Protein AF-A0A7X3BYS9-F1 (afdb_monomer_lite)

pLDDT: mean 80.58, std 22.33, range [37.75, 98.62]

Secondary structure (DSSP, 8-state):
---GGG-SS-SS----TTSPPTT--------------------EEEEETTEEEEE-TTSPBP-SEEETTEEE-TTSPBP-SEEEEETTTTEEEEE-TTSBBP-SEEETTEEE-TTSPBP-SSEEEETTTTEEEE-

Radius of gyration: 28.22 Å; chains: 1; bounding box: 66×32×75 Å

InterPro domains:
  IPR008613 Excalibur calcium-binding domain [PF05901] (1-16)
  IPR018337 Cell wall/choline-binding repeat [PF01473] (44-60)
  IPR018337 Cell wall/choline-binding repeat [PF19085] (61-100)
  IPR018337 Cell wall/choline-binding repeat [PF19085] (101-130)
  IPR018337 Cell wall/choline-binding repeat [PS51170] (42-61)

Sequence (135 aa):
GYSAKLDRDHDGVACELKNAPKGAFKAKQSTAIQINTSSATTSGWVKQDGAWYYFDGNGNLVKNAWQGSYYLKADGKMAQSEWIYDSSYQAWYYLKSDGSYAKNAWQGAYYLKSNGKMAQGEWVYDSSYQAWYYL

Structure (mmCIF, N/CA/C/O backbone):
data_AF-A0A7X3BYS9-F1
#
_entry.id   AF-A0A7X3BYS9-F1
#
loop_
_atom_site.group_PDB
_atom_site.id
_atom_site.type_symbol
_atom_site.label_atom_id
_atom_site.label_alt_id
_atom_site.label_comp_id
_atom_site.label_asym_id
_atom_site.label_entity_id
_atom_site.label_seq_id
_atom_site.pdbx_PDB_ins_code
_atom_site.Cartn_x
_atom_site.Cartn_y
_atom_site.Cartn_z
_atom_site.occupancy
_atom_site.B_iso_or_equiv
_atom_site.auth_seq_id
_atom_site.auth_comp_id
_atom_site.auth_asym_id
_atom_site.auth_atom_id
_atom_site.pdbx_PDB_model_num
ATOM 1 N N . GLY A 1 1 ? -29.862 -15.279 55.840 1.00 45.97 1 GLY A N 1
ATOM 2 C CA . GLY A 1 1 ? -29.142 -16.264 55.015 1.00 45.97 1 GLY A CA 1
ATOM 3 C C . GLY A 1 1 ? -29.879 -16.412 53.706 1.00 45.97 1 GLY A C 1
ATOM 4 O O . GLY A 1 1 ? -31.102 -16.435 53.734 1.00 45.97 1 GLY A O 1
ATOM 5 N N . TYR A 1 2 ? -29.160 -16.422 52.588 1.00 42.28 2 TYR A N 1
ATOM 6 C CA . TYR A 1 2 ? -29.724 -16.621 51.250 1.00 42.28 2 TYR A CA 1
ATOM 7 C C . TYR A 1 2 ? -30.172 -18.087 51.081 1.00 42.28 2 TYR A C 1
ATOM 9 O O . TYR A 1 2 ? -29.488 -18.991 51.559 1.00 42.28 2 TYR A O 1
ATOM 17 N N . SER A 1 3 ? -31.328 -18.316 50.450 1.00 47.03 3 SER A N 1
ATOM 18 C CA . SER A 1 3 ? -31.863 -19.652 50.148 1.00 47.03 3 SER A CA 1
ATOM 19 C C . SER A 1 3 ? -32.015 -19.798 48.638 1.00 47.03 3 SER A C 1
ATOM 21 O O . SER A 1 3 ? -32.891 -19.172 48.044 1.00 47.03 3 SER A O 1
ATOM 23 N N . ALA A 1 4 ? -31.197 -20.661 48.034 1.00 53.38 4 ALA A N 1
ATOM 24 C CA . ALA A 1 4 ? -31.169 -20.908 46.588 1.00 53.38 4 ALA A CA 1
ATOM 25 C C . ALA A 1 4 ? -32.477 -21.502 46.024 1.00 53.38 4 ALA A C 1
ATOM 27 O O . ALA A 1 4 ? -32.653 -21.579 44.818 1.00 53.38 4 ALA A O 1
ATOM 28 N N . LYS A 1 5 ? -33.422 -21.919 46.878 1.00 55.44 5 LYS A N 1
ATOM 29 C CA . LYS A 1 5 ? -34.723 -22.457 46.440 1.00 55.44 5 LYS A CA 1
ATOM 30 C C . LYS A 1 5 ? -35.717 -21.379 45.978 1.00 55.44 5 LYS A C 1
ATOM 32 O O . LYS A 1 5 ? -36.774 -21.732 45.469 1.00 55.44 5 LYS A O 1
ATOM 37 N N . LEU A 1 6 ? -35.416 -20.097 46.207 1.00 54.66 6 LEU A N 1
ATOM 38 C CA . LEU A 1 6 ? -36.293 -18.953 45.899 1.00 54.66 6 LEU A CA 1
ATOM 39 C C . LEU A 1 6 ? -35.798 -18.107 44.712 1.00 54.66 6 LEU A C 1
ATOM 41 O O . LEU A 1 6 ? -36.401 -17.088 44.383 1.00 54.66 6 LEU A O 1
ATOM 45 N N . ASP A 1 7 ? -34.704 -18.527 44.086 1.00 58.44 7 ASP A N 1
ATOM 46 C CA . ASP A 1 7 ? -34.066 -17.864 42.955 1.00 58.44 7 ASP A CA 1
ATOM 47 C C . ASP A 1 7 ? -34.261 -18.747 41.715 1.00 58.44 7 ASP A C 1
ATOM 49 O O . ASP A 1 7 ? -33.579 -19.755 41.529 1.00 58.44 7 ASP A O 1
ATOM 53 N N . ARG A 1 8 ? -35.311 -18.445 40.941 1.00 52.03 8 ARG A N 1
ATOM 54 C CA . ARG A 1 8 ? -35.780 -19.300 39.836 1.00 52.03 8 ARG A CA 1
ATOM 55 C C . ARG A 1 8 ? -34.932 -19.119 38.574 1.00 52.03 8 ARG A C 1
ATOM 57 O O . ARG A 1 8 ? -34.849 -20.037 37.761 1.00 52.03 8 ARG A O 1
ATOM 64 N N . ASP A 1 9 ? -34.338 -17.947 38.405 1.00 66.75 9 ASP A N 1
ATOM 65 C CA . ASP A 1 9 ? -33.473 -17.555 37.292 1.00 66.75 9 ASP A CA 1
ATOM 66 C C . ASP A 1 9 ? -31.974 -17.617 37.627 1.00 66.75 9 ASP A C 1
ATOM 68 O O . ASP A 1 9 ? -31.153 -17.475 36.725 1.00 66.75 9 ASP A O 1
ATOM 72 N N . HIS A 1 10 ? -31.626 -17.974 38.866 1.00 57.12 10 HIS A N 1
ATOM 73 C CA . HIS A 1 10 ? -30.261 -18.181 39.360 1.00 57.12 10 HIS A CA 1
ATOM 74 C C . HIS A 1 10 ? -29.375 -16.925 39.245 1.00 57.12 10 HIS A C 1
ATOM 76 O O . HIS A 1 10 ? -28.177 -17.034 38.974 1.00 57.12 10 HIS A O 1
ATOM 82 N N . ASP A 1 11 ? -29.944 -15.732 39.448 1.00 65.19 11 ASP A N 1
ATOM 83 C CA . ASP A 1 11 ? -29.240 -14.445 39.319 1.00 65.19 11 ASP A CA 1
ATOM 84 C C . ASP A 1 11 ? -28.659 -13.915 40.650 1.00 65.19 11 ASP A C 1
ATOM 86 O O . ASP A 1 11 ? -28.011 -12.864 40.695 1.00 65.19 11 ASP A O 1
ATOM 90 N N . GLY A 1 12 ? -28.855 -14.654 41.744 1.00 59.66 12 GLY A N 1
ATOM 91 C CA . GLY A 1 12 ? -28.450 -14.275 43.094 1.00 59.66 12 GLY A CA 1
ATOM 92 C C . GLY A 1 12 ? -29.479 -13.414 43.834 1.00 59.66 12 GLY A C 1
ATOM 93 O O . GLY A 1 12 ? -29.186 -12.947 44.941 1.00 59.66 12 GLY A O 1
ATOM 94 N N . VAL A 1 13 ? -30.678 -13.202 43.279 1.00 55.12 13 VAL A N 1
ATOM 95 C CA . VAL A 1 13 ? -31.742 -12.358 43.837 1.00 55.12 13 VAL A CA 1
ATOM 96 C C . VAL A 1 13 ? -33.033 -13.168 44.002 1.00 55.12 13 VAL A C 1
ATOM 98 O O . VAL A 1 13 ? -33.737 -13.498 43.057 1.00 55.12 13 VAL A O 1
ATOM 101 N N . ALA A 1 14 ? -33.415 -13.452 45.250 1.00 53.59 14 ALA A N 1
ATOM 102 C CA . ALA A 1 14 ? -34.669 -14.156 45.523 1.00 53.59 14 ALA A CA 1
ATOM 103 C C . ALA A 1 14 ? -35.888 -13.290 45.141 1.00 53.59 14 ALA A C 1
ATOM 105 O O . ALA A 1 14 ? -36.100 -12.208 45.701 1.00 53.59 14 ALA A O 1
ATOM 106 N N . CYS A 1 15 ? -36.715 -13.775 44.214 1.00 50.72 15 CYS A N 1
ATOM 107 C CA . CYS A 1 15 ? -37.951 -13.109 43.817 1.00 50.72 15 CYS A CA 1
ATOM 108 C C . CYS A 1 15 ? -39.043 -13.292 44.888 1.00 50.72 15 CYS A C 1
ATOM 110 O O . CYS A 1 15 ? -39.491 -14.406 45.125 1.00 50.72 15 CYS A O 1
ATOM 112 N N . GLU A 1 16 ? -39.488 -12.201 45.524 1.00 47.56 16 GLU A N 1
ATOM 113 C CA . GLU A 1 16 ? -40.894 -11.739 45.558 1.00 47.56 16 GLU A CA 1
ATOM 114 C C . GLU A 1 16 ? -41.137 -10.682 46.659 1.00 47.56 16 GLU A C 1
ATOM 116 O O . GLU A 1 16 ? -40.918 -10.879 47.853 1.00 47.56 16 GLU A O 1
ATOM 121 N N . LEU A 1 17 ? -41.664 -9.538 46.219 1.00 46.62 17 LEU A N 1
ATOM 122 C CA . LEU A 1 17 ? -41.771 -8.260 46.931 1.00 46.62 17 LEU A CA 1
ATOM 123 C C . LEU A 1 17 ? -42.891 -8.176 47.993 1.00 46.62 17 LEU A C 1
ATOM 125 O O . LEU A 1 17 ? -43.137 -7.097 48.524 1.00 46.62 17 LEU A O 1
ATOM 129 N N . LYS A 1 18 ? -43.619 -9.262 48.283 1.00 47.91 18 LYS A N 1
ATOM 130 C CA . LYS A 1 18 ? -44.935 -9.164 48.950 1.00 47.91 18 LYS A CA 1
ATOM 131 C C . LYS A 1 18 ? -44.985 -9.500 50.445 1.00 47.91 18 LYS A C 1
ATOM 133 O O . LYS A 1 18 ? -46.028 -9.275 51.036 1.00 47.91 18 LYS A O 1
ATOM 138 N N . ASN A 1 19 ? -43.889 -9.947 51.075 1.00 42.34 19 ASN A N 1
ATOM 139 C CA . ASN A 1 19 ? -43.855 -10.244 52.525 1.00 42.34 19 ASN A CA 1
ATOM 140 C C . ASN A 1 19 ? -42.526 -9.897 53.242 1.00 42.34 19 ASN A C 1
ATOM 142 O O . ASN A 1 19 ? -42.223 -10.451 54.298 1.00 42.34 19 ASN A O 1
ATOM 146 N N . ALA A 1 20 ? -41.705 -8.989 52.705 1.00 43.50 20 ALA A N 1
ATOM 147 C CA . ALA A 1 20 ? -40.440 -8.619 53.348 1.00 43.50 20 ALA A CA 1
ATOM 148 C C . ALA A 1 20 ? -40.646 -7.582 54.484 1.00 43.50 20 ALA A C 1
ATOM 150 O O . ALA A 1 20 ? -41.317 -6.569 54.263 1.00 43.50 20 ALA A O 1
ATOM 151 N N . PRO A 1 21 ? -40.068 -7.778 55.689 1.00 39.81 21 PRO A N 1
ATOM 152 C CA . PRO A 1 21 ? -40.181 -6.823 56.791 1.00 39.81 21 PRO A CA 1
ATOM 153 C C . PRO A 1 21 ? -39.533 -5.472 56.442 1.00 39.81 21 PRO A C 1
ATOM 155 O O . PRO A 1 21 ? -38.435 -5.405 55.881 1.00 39.81 21 PRO A O 1
ATOM 158 N N . LYS A 1 22 ? -40.224 -4.375 56.788 1.00 43.28 22 LYS A N 1
ATOM 159 C CA . LYS A 1 22 ? -39.749 -3.000 56.567 1.00 43.28 22 LYS A CA 1
ATOM 160 C C . LYS A 1 22 ? -38.420 -2.789 57.305 1.00 43.28 22 LYS A C 1
ATOM 162 O O . LYS A 1 22 ? -38.375 -2.884 58.525 1.00 43.28 22 LYS A O 1
ATOM 167 N N . GLY A 1 23 ? -37.356 -2.505 56.550 1.00 45.62 23 GLY A N 1
ATOM 168 C CA . GLY A 1 23 ? -36.000 -2.259 57.067 1.00 45.62 23 GLY A CA 1
ATOM 169 C C . GLY A 1 23 ? -34.927 -3.261 56.618 1.00 45.62 23 GLY A C 1
ATOM 170 O O . GLY A 1 23 ? -33.754 -3.033 56.887 1.00 45.62 23 GLY A O 1
ATOM 171 N N . ALA A 1 24 ? -35.285 -4.331 55.897 1.00 40.62 24 ALA A N 1
ATOM 172 C CA . ALA A 1 24 ? -34.342 -5.368 55.446 1.00 40.62 24 ALA A CA 1
ATOM 173 C C . ALA A 1 24 ? -33.824 -5.196 54.001 1.00 40.62 24 ALA A C 1
ATOM 175 O O . ALA A 1 24 ? -33.305 -6.142 53.410 1.00 40.62 24 ALA A O 1
ATOM 176 N N . PHE A 1 25 ? -33.946 -4.003 53.416 1.00 39.59 25 PHE A N 1
ATOM 177 C CA . PHE A 1 25 ? -33.434 -3.726 52.076 1.00 39.59 25 PHE A CA 1
ATOM 178 C C . PHE A 1 25 ? -32.130 -2.937 52.181 1.00 39.59 25 PHE A C 1
ATOM 180 O O . PHE A 1 25 ? -32.142 -1.730 52.413 1.00 39.59 25 PHE A O 1
ATOM 187 N N . LYS A 1 26 ? -30.989 -3.601 51.959 1.00 44.00 26 LYS A N 1
ATOM 188 C CA . LYS A 1 26 ? -29.867 -2.879 51.353 1.00 44.00 26 LYS A CA 1
ATOM 189 C C . LYS A 1 26 ? -30.335 -2.506 49.953 1.00 44.00 26 LYS A C 1
ATOM 191 O O . LYS A 1 26 ? -30.823 -3.378 49.232 1.00 44.00 26 LYS A O 1
ATOM 196 N N . ALA A 1 27 ? -30.233 -1.225 49.596 1.00 37.75 27 ALA A N 1
ATOM 197 C CA . ALA A 1 27 ? -30.388 -0.808 48.211 1.00 37.75 27 ALA A CA 1
ATOM 198 C C . ALA A 1 27 ? -29.594 -1.788 47.347 1.00 37.75 27 ALA A C 1
ATOM 200 O O . ALA A 1 27 ? -28.468 -2.136 47.717 1.00 37.75 27 ALA A O 1
ATOM 201 N N . LYS A 1 28 ? -30.198 -2.263 46.249 1.00 41.03 28 LYS A N 1
ATOM 202 C CA . LYS A 1 28 ? -29.468 -2.961 45.195 1.00 41.03 28 LYS A CA 1
ATOM 203 C C . LYS A 1 28 ? -28.276 -2.053 44.920 1.00 41.03 28 LYS A C 1
ATOM 205 O O . LYS A 1 28 ? -28.460 -0.959 44.389 1.00 41.03 28 LYS A O 1
ATOM 210 N N . GLN A 1 29 ? -27.088 -2.451 45.384 1.00 44.25 29 GLN A N 1
ATOM 211 C CA . GLN A 1 29 ? -25.854 -1.955 44.813 1.00 44.25 29 GLN A CA 1
ATOM 212 C C . GLN A 1 29 ? -26.103 -2.244 43.355 1.00 44.25 29 GLN A C 1
ATOM 214 O O . GLN A 1 29 ? -26.334 -3.407 43.010 1.00 44.25 29 GLN A O 1
ATOM 219 N N . SER A 1 30 ? -26.335 -1.186 42.582 1.00 40.62 30 SER A N 1
ATOM 220 C CA . SER A 1 30 ? -26.667 -1.347 41.193 1.00 40.62 30 SER A CA 1
ATOM 221 C C . SER A 1 30 ? -25.556 -2.241 40.687 1.00 40.62 30 SER A C 1
ATOM 223 O O . SER A 1 30 ? -24.391 -1.849 40.633 1.00 40.62 30 SER A O 1
ATOM 225 N N . THR A 1 31 ? -25.910 -3.466 40.316 1.00 42.66 31 THR A N 1
ATOM 226 C CA . THR A 1 31 ? -25.262 -4.089 39.191 1.00 42.66 31 THR A CA 1
ATOM 227 C C . THR A 1 31 ? -25.646 -3.153 38.050 1.00 42.66 31 THR A C 1
ATOM 229 O O . THR A 1 31 ? -26.518 -3.433 37.237 1.00 42.66 31 THR A O 1
ATOM 232 N N . ALA A 1 32 ? -24.998 -1.975 38.011 1.00 43.59 32 ALA A N 1
ATOM 233 C CA . ALA A 1 32 ? -24.300 -1.587 36.828 1.00 43.59 32 ALA A CA 1
ATOM 234 C C . ALA A 1 32 ? -23.756 -2.918 36.348 1.00 43.59 32 ALA A C 1
ATOM 236 O O . ALA A 1 32 ? -22.875 -3.516 36.971 1.00 43.59 32 ALA A O 1
ATOM 237 N N . ILE A 1 33 ? -24.385 -3.439 35.298 1.00 43.41 33 ILE A N 1
ATOM 238 C CA . ILE A 1 33 ? -23.604 -4.058 34.257 1.00 43.41 33 ILE A CA 1
ATOM 239 C C . ILE A 1 33 ? -22.412 -3.115 34.198 1.00 43.41 33 ILE A C 1
ATOM 241 O O . ILE A 1 33 ? -22.553 -1.958 33.801 1.00 43.41 33 ILE A O 1
ATOM 245 N N . GLN A 1 34 ? -21.287 -3.534 34.768 1.00 41.62 34 GLN A N 1
ATOM 246 C C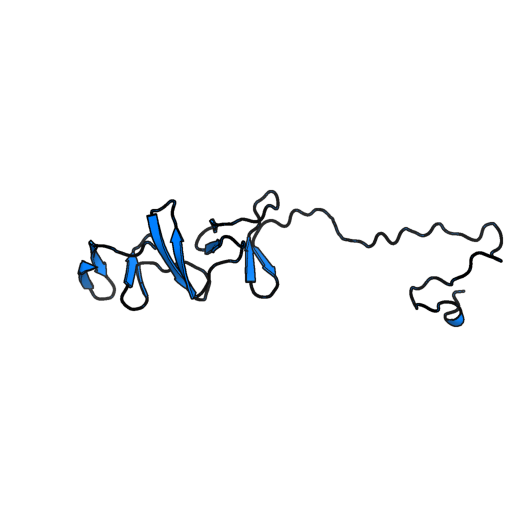A . GLN A 1 34 ? -20.023 -2.930 34.443 1.00 41.62 34 GLN A CA 1
ATOM 247 C C . GLN A 1 34 ? -19.838 -3.399 32.999 1.00 41.62 34 GLN A C 1
ATOM 249 O O . GLN A 1 34 ? -18.989 -4.224 32.688 1.00 41.62 34 GLN A O 1
ATOM 254 N N . ILE A 1 35 ? -20.656 -2.851 32.084 1.00 42.72 35 ILE A N 1
ATOM 255 C CA . ILE A 1 35 ? -20.100 -2.231 30.918 1.00 42.72 35 ILE A CA 1
ATOM 256 C C . ILE A 1 35 ? -19.063 -1.354 31.566 1.00 42.72 35 ILE A C 1
ATOM 258 O O . ILE A 1 35 ? -19.328 -0.286 32.112 1.00 42.72 35 ILE A O 1
ATOM 262 N N . ASN A 1 36 ? -17.855 -1.886 31.567 1.00 43.94 36 ASN A N 1
ATOM 263 C CA . ASN A 1 36 ? -16.673 -1.097 31.671 1.00 43.94 36 ASN A CA 1
ATOM 264 C C . ASN A 1 36 ? -16.625 -0.261 30.376 1.00 43.94 36 ASN A C 1
ATOM 266 O O . ASN A 1 36 ? -15.640 -0.262 29.666 1.00 43.94 36 ASN A O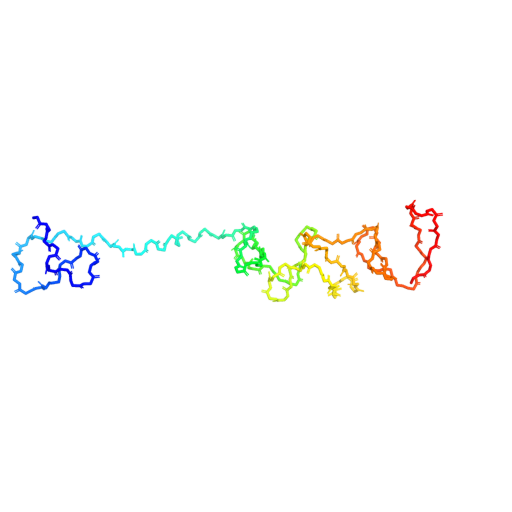 1
ATOM 270 N N . THR A 1 37 ? -17.706 0.470 30.071 1.00 38.25 37 THR A N 1
ATOM 271 C CA . THR A 1 37 ? -17.712 1.762 29.423 1.00 38.25 37 THR A CA 1
ATOM 272 C C . THR A 1 37 ? -17.203 2.770 30.454 1.00 38.25 37 THR A C 1
ATOM 274 O O . THR A 1 37 ? -17.730 3.866 30.602 1.00 38.25 37 THR A O 1
ATOM 277 N N . SER A 1 38 ? -16.074 2.457 31.099 1.00 44.69 38 SER A N 1
ATOM 278 C CA . SER A 1 38 ? -14.911 3.266 30.786 1.00 44.69 38 SER A CA 1
ATOM 279 C C . SER A 1 38 ? -14.968 3.458 29.277 1.00 44.69 38 SER A C 1
ATOM 281 O O . SER A 1 38 ? -14.656 2.542 28.521 1.00 44.69 38 SER A O 1
ATOM 283 N N . SER A 1 39 ? -15.482 4.598 28.824 1.00 45.81 39 SER A N 1
ATOM 284 C CA . SER A 1 39 ? -15.243 5.081 27.471 1.00 45.81 39 SER A CA 1
ATOM 285 C C . SER A 1 39 ? -13.739 5.365 27.362 1.00 45.81 39 SER A C 1
ATOM 287 O O . SER A 1 39 ? -13.316 6.491 27.141 1.00 45.81 39 SER A O 1
ATOM 289 N N . ALA A 1 40 ? -12.923 4.343 27.625 1.00 52.16 40 ALA A N 1
ATOM 290 C CA . ALA A 1 40 ? -11.552 4.230 27.233 1.00 52.16 40 ALA A CA 1
ATOM 291 C C . ALA A 1 40 ? -11.673 4.118 25.726 1.00 52.16 40 ALA A C 1
ATOM 293 O O . ALA A 1 40 ? -11.951 3.044 25.187 1.00 52.16 40 ALA A O 1
ATOM 294 N N . THR A 1 41 ? -11.618 5.277 25.077 1.00 56.78 41 THR A N 1
ATOM 295 C CA . THR A 1 41 ? -11.458 5.396 23.639 1.00 56.78 41 THR A CA 1
ATOM 296 C C . THR A 1 41 ? -10.325 4.452 23.275 1.00 56.78 41 THR A C 1
ATOM 298 O O . THR A 1 41 ? -9.158 4.696 23.581 1.00 56.78 41 THR A O 1
ATOM 301 N N . THR A 1 42 ? -10.688 3.278 22.760 1.00 66.31 42 THR A N 1
ATOM 302 C CA . THR A 1 42 ? -9.698 2.275 22.406 1.00 66.31 42 THR A CA 1
ATOM 303 C C . THR A 1 42 ? -8.988 2.878 21.215 1.00 66.31 42 THR A C 1
ATOM 305 O O . THR A 1 42 ? -9.591 3.019 20.161 1.00 66.31 42 THR A O 1
ATOM 308 N N . SER A 1 43 ? -7.767 3.349 21.427 1.00 88.56 43 SER A N 1
ATOM 309 C CA . SER A 1 43 ? -6.901 3.884 20.387 1.00 88.56 43 SER A CA 1
ATOM 310 C C . SER A 1 43 ? -5.848 2.833 20.068 1.00 88.56 43 SER A C 1
ATOM 312 O O . SER A 1 43 ? -5.426 2.063 20.936 1.00 88.56 43 SER A O 1
ATOM 314 N N . GLY A 1 44 ? -5.444 2.768 18.806 1.00 92.88 44 GLY A N 1
ATOM 315 C CA . GLY A 1 44 ? -4.501 1.771 18.324 1.00 92.88 44 GLY A CA 1
ATOM 316 C C . GLY A 1 44 ? -5.154 0.570 17.641 1.00 92.88 44 GLY A C 1
ATOM 317 O O . GLY A 1 44 ? -6.297 0.612 17.182 1.00 92.88 44 GLY A O 1
ATOM 318 N N . TRP A 1 45 ? -4.369 -0.500 17.523 1.00 93.44 45 TRP A N 1
ATOM 319 C CA . TRP A 1 45 ? -4.742 -1.718 16.810 1.00 93.44 45 TRP A CA 1
ATOM 320 C C . TRP A 1 45 ? -5.626 -2.627 17.660 1.00 93.44 45 TRP A C 1
ATOM 322 O O . TRP A 1 45 ? -5.273 -2.976 18.784 1.00 93.44 45 TRP A O 1
ATOM 332 N N . VAL A 1 46 ? -6.739 -3.074 17.085 1.00 93.38 46 VAL A N 1
ATOM 333 C CA . VAL A 1 46 ? -7.691 -3.984 17.728 1.00 93.38 46 VAL A CA 1
ATOM 334 C C . VAL A 1 46 ? -8.017 -5.121 16.770 1.00 93.38 46 VAL A C 1
ATOM 336 O O . VAL A 1 46 ? -8.296 -4.886 15.596 1.00 93.38 46 VAL A O 1
ATOM 339 N N . LYS A 1 47 ? -7.996 -6.363 17.262 1.00 91.81 47 LYS A N 1
ATOM 340 C CA . LYS A 1 47 ? -8.394 -7.540 16.482 1.00 91.81 47 LYS A CA 1
ATOM 341 C C . LYS A 1 47 ? -9.814 -7.959 16.852 1.00 91.81 47 LYS A C 1
ATOM 343 O O . LYS A 1 47 ? -10.074 -8.242 18.018 1.00 91.81 47 LYS A O 1
ATOM 348 N N . GLN A 1 48 ? -10.712 -8.017 15.872 1.00 88.06 48 GLN A N 1
ATOM 349 C CA . GLN A 1 48 ? -12.119 -8.405 16.040 1.00 88.06 48 GLN A CA 1
ATOM 350 C C . GLN A 1 48 ? -12.521 -9.342 14.900 1.00 88.06 48 GLN A C 1
ATOM 352 O O . GLN A 1 48 ? -12.190 -9.084 13.744 1.00 88.06 48 GLN A O 1
ATOM 357 N N . ASP A 1 49 ? -13.182 -10.455 15.224 1.00 90.88 49 ASP A N 1
ATOM 35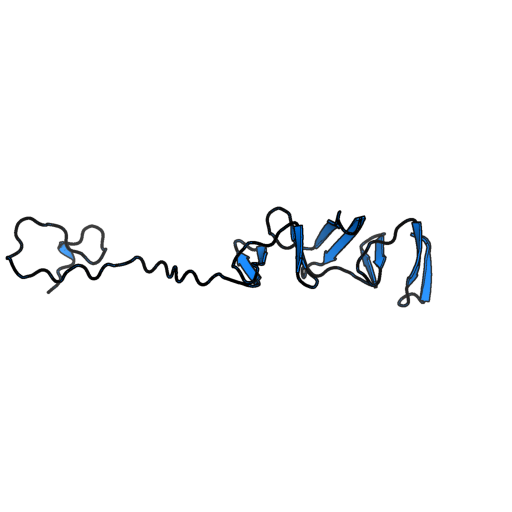8 C CA . ASP A 1 49 ? -13.651 -11.454 14.247 1.00 90.88 49 ASP A CA 1
ATOM 359 C C . ASP A 1 49 ? -12.577 -11.890 13.234 1.00 90.88 49 ASP A C 1
ATOM 361 O O . ASP A 1 49 ? -12.822 -12.068 12.043 1.00 90.88 49 ASP A O 1
ATOM 365 N N . GLY A 1 50 ? -11.336 -12.021 13.712 1.00 88.25 50 GLY A N 1
ATOM 366 C CA . GLY A 1 50 ? -10.190 -12.424 12.897 1.00 88.25 50 GLY A CA 1
ATOM 367 C C . GLY A 1 50 ? -9.555 -11.312 12.054 1.00 88.25 50 GLY A C 1
ATOM 368 O O . GLY A 1 50 ? -8.451 -11.525 11.559 1.00 88.25 50 GLY A O 1
ATOM 369 N N . ALA A 1 51 ? -10.168 -10.132 11.953 1.00 93.31 51 ALA A N 1
ATOM 370 C CA . ALA A 1 51 ? -9.639 -8.982 11.224 1.00 93.31 51 ALA A CA 1
ATOM 371 C C . ALA A 1 51 ? -9.015 -7.940 12.164 1.00 93.31 51 ALA A C 1
ATOM 373 O O . ALA A 1 51 ? -9.410 -7.801 13.322 1.00 93.31 51 ALA A O 1
ATOM 374 N N . TRP A 1 52 ? -8.029 -7.202 11.657 1.00 95.88 52 TRP A N 1
ATOM 375 C CA . TRP A 1 52 ? -7.431 -6.070 12.362 1.00 95.88 52 TRP A CA 1
ATOM 376 C C . TRP A 1 52 ? -8.111 -4.766 11.967 1.00 95.88 52 TRP A C 1
ATOM 378 O O . TRP A 1 52 ? -8.389 -4.543 10.794 1.00 95.88 52 TRP A O 1
ATOM 388 N N . TYR A 1 53 ? -8.319 -3.906 12.951 1.00 96.06 53 TYR A N 1
ATOM 389 C CA . TYR A 1 53 ? -8.862 -2.562 12.820 1.00 96.06 53 TYR A CA 1
ATOM 390 C C . TYR A 1 53 ? -7.923 -1.596 13.534 1.00 96.06 53 TYR A C 1
ATOM 392 O O . TYR A 1 53 ? -7.200 -1.989 14.455 1.00 96.06 53 TYR A O 1
ATOM 400 N N . TYR A 1 54 ? -7.946 -0.331 13.131 1.00 95.00 54 TYR A N 1
ATOM 401 C CA . TYR A 1 54 ? -7.180 0.713 13.794 1.00 95.00 54 TYR A CA 1
ATOM 402 C C . TYR A 1 54 ? -8.090 1.867 14.188 1.00 95.00 54 TYR A C 1
ATOM 404 O O . TYR A 1 54 ? -8.875 2.355 13.374 1.00 95.00 54 TYR A O 1
ATOM 412 N N . PHE A 1 55 ? -7.961 2.304 15.433 1.00 93.94 55 PHE A N 1
ATOM 413 C CA . PHE A 1 55 ? -8.682 3.443 15.973 1.00 93.94 55 PHE A CA 1
ATOM 414 C C . PHE A 1 55 ? -7.708 4.589 16.245 1.00 93.94 55 PHE A C 1
ATOM 416 O O . PHE A 1 55 ? -6.614 4.375 16.774 1.00 93.94 55 PHE A O 1
ATOM 423 N N . ASP A 1 56 ? -8.087 5.806 15.862 1.00 91.12 56 ASP A N 1
ATOM 424 C CA . ASP A 1 56 ? -7.270 6.996 16.087 1.00 91.12 56 ASP A CA 1
ATOM 425 C C . ASP A 1 56 ? -7.198 7.373 17.583 1.00 91.12 56 ASP A C 1
ATOM 427 O O . ASP A 1 56 ? -7.808 6.737 18.445 1.00 91.12 56 ASP A O 1
ATOM 431 N N . GLY A 1 57 ? -6.445 8.427 17.914 1.00 86.19 57 GLY A N 1
ATOM 432 C CA . GLY A 1 57 ? -6.308 8.902 19.299 1.00 86.19 57 GLY A CA 1
ATOM 433 C C . GLY A 1 57 ? -7.621 9.363 19.950 1.00 86.19 57 GLY A C 1
ATOM 434 O O . GLY A 1 57 ? -7.696 9.450 21.173 1.00 86.19 57 GLY A O 1
ATOM 435 N N . ASN A 1 58 ? -8.661 9.610 19.151 1.00 86.81 58 ASN A N 1
ATOM 436 C CA . ASN A 1 58 ? -9.997 9.986 19.606 1.00 86.81 58 ASN A CA 1
ATOM 437 C C . ASN A 1 58 ? -10.945 8.775 19.686 1.00 86.81 58 ASN A C 1
ATOM 439 O O . ASN A 1 58 ? -12.104 8.929 20.064 1.00 86.81 58 ASN A O 1
ATOM 443 N N . GLY A 1 59 ? -10.469 7.572 19.344 1.00 86.75 59 GLY A N 1
ATOM 444 C CA . GLY A 1 59 ? -11.272 6.353 19.297 1.00 86.75 59 GLY A CA 1
ATOM 445 C C . GLY A 1 59 ? -12.133 6.222 18.038 1.00 86.75 59 GLY A C 1
ATOM 446 O O . GLY A 1 59 ? -13.050 5.402 18.027 1.00 86.75 59 GLY A O 1
ATOM 447 N N . ASN A 1 60 ? -11.875 6.997 16.979 1.00 90.44 60 ASN A N 1
ATOM 448 C CA . ASN A 1 60 ? -12.579 6.833 15.707 1.00 90.44 60 ASN A CA 1
ATOM 449 C C . ASN A 1 60 ? -11.940 5.724 14.876 1.00 90.44 60 ASN A C 1
ATOM 451 O O . ASN A 1 60 ? -10.718 5.648 14.756 1.00 90.44 60 ASN A O 1
ATOM 455 N N . LEU A 1 61 ? -12.774 4.907 14.232 1.00 93.81 61 LEU A N 1
ATOM 456 C CA . LEU A 1 61 ? -12.313 3.880 13.302 1.00 93.81 61 LEU A CA 1
ATOM 457 C C . LEU A 1 61 ? -11.679 4.516 12.055 1.00 93.81 61 LEU A C 1
ATOM 459 O O . LEU A 1 61 ? -12.338 5.261 11.323 1.00 93.81 61 LEU A O 1
ATOM 463 N N . VAL A 1 62 ? -10.424 4.166 11.782 1.00 95.25 62 VAL A N 1
ATOM 464 C CA . VAL A 1 62 ? -9.686 4.602 10.592 1.00 95.25 62 VAL A CA 1
ATOM 465 C C . VAL A 1 62 ? -10.048 3.721 9.399 1.00 95.25 62 VAL A C 1
ATOM 467 O O . VAL A 1 62 ? -10.094 2.496 9.503 1.00 95.25 62 VAL A O 1
ATOM 470 N N . LYS A 1 63 ? -10.325 4.354 8.255 1.00 97.69 63 LYS A N 1
ATOM 471 C CA . LYS A 1 63 ? -10.796 3.707 7.021 1.00 97.69 63 LYS A CA 1
ATOM 472 C C . LYS A 1 63 ? -10.245 4.435 5.800 1.00 97.69 63 LYS A C 1
ATOM 474 O O . LYS A 1 63 ? -10.052 5.646 5.857 1.00 97.69 63 LYS A O 1
ATOM 479 N N . ASN A 1 64 ? -10.066 3.709 4.700 1.00 96.81 64 ASN A N 1
ATOM 480 C CA . ASN A 1 64 ? -9.485 4.200 3.442 1.00 96.81 64 ASN A CA 1
ATOM 481 C C . ASN A 1 64 ? -8.170 4.971 3.638 1.00 96.81 64 ASN A C 1
ATOM 483 O O . ASN A 1 64 ? -7.942 5.997 2.998 1.00 96.81 64 ASN A O 1
ATOM 487 N N . ALA A 1 65 ? -7.333 4.517 4.568 1.00 97.00 65 ALA A N 1
ATOM 488 C CA . ALA A 1 65 ? -6.162 5.268 4.991 1.00 97.00 65 ALA A CA 1
ATOM 489 C C . ALA A 1 65 ? -5.019 4.351 5.413 1.00 97.00 65 ALA A C 1
ATOM 491 O O . ALA A 1 65 ? -5.221 3.222 5.866 1.00 97.00 65 ALA A O 1
ATOM 492 N N . TRP A 1 66 ? -3.807 4.883 5.292 1.00 97.19 66 TRP A N 1
ATOM 493 C CA . TRP A 1 66 ? -2.597 4.238 5.773 1.00 97.19 66 TRP A CA 1
ATOM 494 C C . TRP A 1 66 ? -2.404 4.478 7.265 1.00 97.19 66 TRP A C 1
ATOM 496 O O . TRP A 1 66 ? -2.518 5.605 7.742 1.00 97.19 66 TRP A O 1
ATOM 506 N N . GLN A 1 67 ? -2.011 3.425 7.972 1.00 97.12 67 GLN A N 1
ATOM 507 C CA . GLN A 1 67 ? -1.443 3.502 9.308 1.00 97.12 67 GLN A CA 1
ATOM 508 C C . GLN A 1 67 ? -0.068 2.834 9.292 1.00 97.12 67 GLN A C 1
ATOM 510 O O . GLN A 1 67 ? 0.062 1.610 9.339 1.00 97.12 67 GLN A O 1
ATOM 515 N N . GLY A 1 68 ? 0.986 3.645 9.196 1.00 95.88 68 GLY A N 1
ATOM 516 C CA . GLY A 1 68 ? 2.349 3.145 9.027 1.00 95.88 68 GLY A CA 1
ATOM 517 C C . GLY A 1 68 ? 2.502 2.360 7.721 1.00 95.88 68 GLY A C 1
ATOM 518 O O . GLY A 1 68 ? 2.401 2.932 6.642 1.00 95.88 68 GLY A O 1
ATOM 519 N N . SER A 1 69 ? 2.768 1.053 7.815 1.00 96.75 69 SER A N 1
ATOM 520 C CA . SER A 1 69 ? 2.917 0.173 6.640 1.00 96.75 69 SER A CA 1
ATOM 521 C C . SER A 1 69 ? 1.638 -0.574 6.252 1.00 96.75 69 SER A C 1
ATOM 523 O O . SER A 1 69 ? 1.679 -1.407 5.352 1.00 96.75 69 SER A O 1
ATOM 525 N N . TYR A 1 70 ? 0.526 -0.305 6.928 1.00 98.00 70 TYR A N 1
ATOM 526 C CA . TYR A 1 70 ? -0.724 -1.047 6.792 1.00 98.00 70 TYR A CA 1
ATOM 527 C C . TYR A 1 70 ? -1.802 -0.152 6.193 1.00 98.00 70 TYR A C 1
ATOM 529 O O . TYR A 1 70 ? -1.825 1.048 6.467 1.00 98.00 70 TYR A O 1
ATOM 537 N N . TYR A 1 71 ? -2.715 -0.731 5.418 1.00 98.12 71 TYR A N 1
ATOM 538 C CA . TYR A 1 71 ? -3.846 -0.006 4.844 1.00 98.12 71 TYR A CA 1
ATOM 539 C C . TYR A 1 71 ? -5.161 -0.486 5.456 1.00 98.12 71 TYR A C 1
ATOM 541 O O . TYR A 1 71 ? -5.415 -1.690 5.508 1.00 98.12 71 TYR A O 1
ATOM 549 N N . LEU A 1 72 ? -5.997 0.447 5.910 1.00 98.25 72 LEU A N 1
ATOM 550 C CA . LEU A 1 72 ? -7.341 0.180 6.416 1.00 98.25 72 LEU A CA 1
ATOM 551 C C . LEU A 1 72 ? -8.334 0.413 5.278 1.00 98.25 72 LEU A C 1
ATOM 553 O O . LEU A 1 72 ? -8.396 1.511 4.727 1.00 98.25 72 LEU A O 1
ATOM 557 N N . LYS A 1 73 ? -9.115 -0.607 4.924 1.00 98.12 73 LYS A N 1
ATOM 558 C CA . LYS A 1 73 ? -10.089 -0.562 3.824 1.00 98.12 73 LYS A CA 1
ATOM 559 C C . LYS A 1 73 ? -11.332 0.254 4.189 1.00 98.12 73 LYS A C 1
ATOM 561 O O . LYS A 1 73 ? -11.459 0.785 5.292 1.00 98.12 73 LYS A O 1
ATOM 566 N N . ALA A 1 74 ? -12.276 0.350 3.256 1.00 96.31 74 ALA A N 1
ATOM 567 C CA . ALA A 1 74 ? -13.528 1.086 3.438 1.00 96.31 74 ALA A CA 1
ATOM 568 C C . ALA A 1 74 ? -14.411 0.544 4.575 1.00 96.31 74 ALA A C 1
ATOM 570 O O . ALA A 1 74 ? -15.181 1.304 5.163 1.00 96.31 74 ALA A O 1
ATOM 571 N N . ASP A 1 75 ? -14.292 -0.747 4.896 1.00 95.06 75 ASP A N 1
ATOM 572 C CA . ASP A 1 75 ? -14.959 -1.404 6.026 1.00 95.06 75 ASP A CA 1
ATOM 573 C C . ASP A 1 75 ? -14.146 -1.325 7.334 1.00 95.06 75 ASP A C 1
ATOM 575 O O . ASP A 1 75 ? -14.576 -1.838 8.363 1.00 95.06 75 ASP A O 1
ATOM 579 N N . GLY A 1 76 ? -12.983 -0.665 7.307 1.00 95.12 76 GLY A N 1
ATOM 580 C CA . GLY A 1 76 ? -12.064 -0.529 8.436 1.00 95.12 76 GLY A CA 1
ATOM 581 C C . GLY A 1 76 ? -11.184 -1.746 8.689 1.00 95.12 76 GLY A C 1
ATOM 582 O O . GLY A 1 76 ? -10.335 -1.684 9.575 1.00 95.12 76 GLY A O 1
ATOM 583 N N . LYS A 1 77 ? -11.332 -2.830 7.920 1.00 97.44 77 LYS A N 1
ATOM 584 C CA . LYS A 1 77 ? -10.443 -3.984 8.039 1.00 97.44 77 LYS A CA 1
ATOM 585 C C . LYS A 1 77 ? -9.093 -3.664 7.422 1.00 97.44 77 LYS A C 1
ATOM 587 O O . LYS A 1 77 ? -9.005 -3.088 6.337 1.00 97.44 77 LYS A O 1
ATOM 592 N N . MET A 1 78 ? -8.035 -4.095 8.087 1.00 97.94 78 MET A N 1
ATOM 593 C CA . MET A 1 78 ? -6.689 -4.074 7.546 1.00 97.94 78 MET A CA 1
ATOM 594 C C . MET A 1 78 ? -6.610 -4.988 6.321 1.00 97.94 78 MET A C 1
ATOM 596 O O . MET A 1 78 ? -7.032 -6.144 6.375 1.00 97.94 78 MET A O 1
ATOM 600 N N . ALA A 1 79 ? -6.072 -4.468 5.223 1.00 97.56 79 ALA A N 1
ATOM 601 C CA . ALA A 1 79 ? -5.835 -5.240 4.015 1.00 97.56 79 ALA A CA 1
ATOM 602 C C . ALA A 1 79 ? -4.702 -6.259 4.226 1.00 97.56 79 ALA A C 1
ATOM 604 O O . ALA A 1 79 ? -3.674 -5.939 4.828 1.00 97.56 79 ALA A O 1
ATOM 605 N N . GLN A 1 80 ? -4.890 -7.486 3.736 1.00 97.75 80 GLN A N 1
ATOM 606 C CA . GLN A 1 80 ? -3.910 -8.574 3.843 1.00 97.75 80 GLN A CA 1
ATOM 607 C C . GLN A 1 80 ? -3.966 -9.475 2.614 1.00 97.75 80 GLN A C 1
ATOM 609 O O . GLN A 1 80 ? -5.045 -9.901 2.209 1.00 97.75 80 GLN A O 1
ATOM 614 N N . SER A 1 81 ? -2.797 -9.818 2.070 1.00 97.56 81 SER A N 1
ATOM 615 C CA . SER A 1 81 ? -2.662 -10.673 0.880 1.00 97.56 81 SER A CA 1
ATOM 616 C C . SER A 1 81 ? -3.510 -10.196 -0.308 1.00 97.56 81 SER A C 1
ATOM 618 O O . SER A 1 81 ? -4.133 -11.001 -1.000 1.00 97.56 81 SER A O 1
ATOM 620 N N . GLU A 1 82 ? -3.579 -8.885 -0.529 1.00 98.38 82 GLU A N 1
ATOM 621 C CA . GLU A 1 82 ? -4.459 -8.292 -1.537 1.00 98.38 82 GLU A CA 1
ATOM 622 C C . GLU A 1 82 ? -3.868 -7.018 -2.145 1.00 98.38 82 GLU A C 1
ATOM 624 O O . GLU A 1 82 ? -3.016 -6.348 -1.555 1.00 98.38 82 GLU A O 1
ATOM 629 N N . TRP A 1 83 ? -4.341 -6.686 -3.346 1.00 98.44 83 TRP A N 1
ATOM 630 C CA . TRP A 1 83 ? -4.048 -5.422 -4.010 1.00 98.44 83 TRP A CA 1
ATOM 631 C C . TRP A 1 83 ? -5.044 -4.352 -3.572 1.00 98.44 83 TRP A C 1
ATOM 633 O O . TRP A 1 83 ? -6.249 -4.597 -3.553 1.00 98.44 83 TRP A O 1
ATOM 643 N N . ILE A 1 84 ? -4.547 -3.150 -3.292 1.00 98.12 84 ILE A N 1
ATOM 644 C CA . ILE A 1 84 ? -5.374 -1.960 -3.086 1.00 98.12 84 ILE A CA 1
ATOM 645 C C . ILE A 1 84 ? -4.969 -0.874 -4.070 1.00 98.12 84 ILE A C 1
ATOM 647 O O . ILE A 1 84 ? -3.797 -0.747 -4.429 1.00 98.12 84 ILE A O 1
ATOM 651 N N . TYR A 1 85 ? -5.947 -0.081 -4.490 1.00 97.81 85 TYR A N 1
ATOM 652 C CA . TYR A 1 85 ? -5.710 1.155 -5.218 1.00 97.81 85 TYR A CA 1
ATOM 653 C C . TYR A 1 85 ? -5.922 2.328 -4.269 1.00 97.81 85 TYR A C 1
ATOM 655 O O . TYR A 1 85 ? -7.017 2.498 -3.732 1.00 97.81 85 TYR A O 1
ATOM 663 N N . ASP A 1 86 ? -4.884 3.135 -4.066 1.00 96.50 86 ASP A N 1
ATOM 664 C CA . ASP A 1 86 ? -5.001 4.376 -3.309 1.00 96.50 86 ASP A CA 1
ATOM 665 C C . ASP A 1 86 ? -5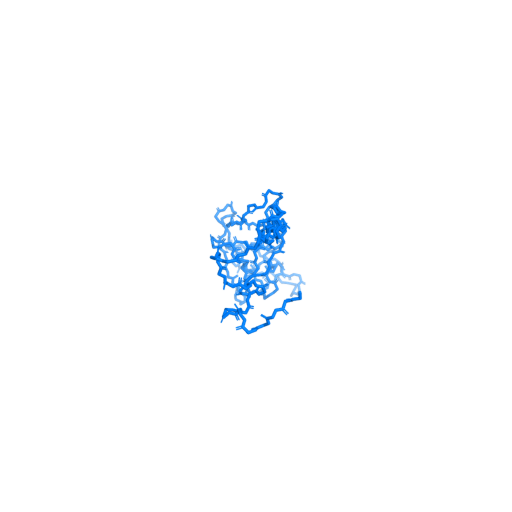.232 5.538 -4.275 1.00 96.50 86 ASP A C 1
ATOM 667 O O . ASP A 1 86 ? -4.335 5.934 -5.025 1.00 96.50 86 ASP A O 1
ATOM 671 N N . SER A 1 87 ? -6.436 6.108 -4.238 1.00 95.00 87 SER A N 1
ATOM 672 C CA . SER A 1 87 ? -6.824 7.240 -5.080 1.00 95.00 87 SER A CA 1
ATOM 673 C C . SER A 1 87 ? -6.040 8.520 -4.787 1.00 95.00 87 SER A C 1
ATOM 675 O O . SER A 1 87 ? -5.867 9.338 -5.686 1.00 95.00 87 SER A O 1
ATOM 677 N N . SER A 1 88 ? -5.550 8.704 -3.559 1.00 95.19 88 SER A N 1
ATOM 678 C CA . SER A 1 88 ? -4.767 9.882 -3.160 1.00 95.19 88 SER A CA 1
ATOM 679 C C . SER A 1 88 ? -3.379 9.857 -3.792 1.00 95.19 88 SER A C 1
ATOM 681 O O . SER A 1 88 ? -2.850 10.888 -4.198 1.00 95.19 88 SER A O 1
ATOM 683 N N . TYR A 1 89 ? -2.797 8.661 -3.905 1.00 95.69 89 TYR A N 1
ATOM 684 C CA . TYR A 1 89 ? -1.498 8.451 -4.544 1.00 95.69 89 TYR A CA 1
ATOM 685 C C . TYR A 1 89 ? -1.581 8.033 -6.011 1.00 95.69 89 TYR A C 1
ATOM 687 O O . TYR A 1 89 ? -0.525 7.933 -6.649 1.00 95.69 89 TYR A O 1
ATOM 695 N N . GLN A 1 90 ? -2.802 7.789 -6.500 1.00 97.12 90 GLN A N 1
ATOM 696 C CA . GLN A 1 90 ? -3.137 7.306 -7.839 1.00 97.12 90 GLN A CA 1
ATOM 697 C C . GLN A 1 90 ? -2.329 6.066 -8.228 1.00 97.12 90 GLN A C 1
ATOM 699 O O . GLN A 1 90 ? -1.831 5.954 -9.345 1.00 97.12 90 GLN A O 1
ATOM 704 N N . ALA A 1 91 ? -2.152 5.147 -7.280 1.00 97.75 91 ALA A N 1
ATOM 705 C CA . ALA A 1 91 ? -1.245 4.021 -7.438 1.00 97.75 91 ALA A CA 1
ATOM 706 C C . ALA A 1 91 ? -1.787 2.747 -6.793 1.00 97.75 91 ALA A C 1
ATOM 708 O O . ALA A 1 91 ? -2.506 2.783 -5.792 1.00 97.75 91 ALA A O 1
ATOM 709 N N . TRP A 1 92 ? -1.387 1.616 -7.371 1.00 98.44 92 TRP A N 1
ATOM 710 C CA . TRP A 1 92 ? -1.617 0.292 -6.810 1.00 98.44 92 TRP A CA 1
ATOM 711 C C . TRP A 1 92 ? -0.539 -0.066 -5.791 1.00 98.44 92 TRP A C 1
ATOM 713 O O . TRP A 1 92 ? 0.639 0.233 -5.989 1.00 98.44 92 TRP A O 1
ATOM 723 N N . TYR A 1 93 ? -0.955 -0.746 -4.729 1.00 98.62 93 TYR A N 1
ATOM 724 C CA . TYR A 1 93 ? -0.101 -1.295 -3.684 1.00 98.62 93 TYR A CA 1
ATOM 725 C C . TYR A 1 93 ? -0.524 -2.732 -3.408 1.00 98.62 93 TYR A C 1
ATOM 727 O O . TYR A 1 93 ? -1.706 -3.061 -3.492 1.00 98.62 93 TYR A O 1
ATOM 735 N N . TYR A 1 94 ? 0.428 -3.576 -3.027 1.00 98.62 94 TYR A N 1
ATOM 736 C CA . TYR A 1 94 ? 0.137 -4.931 -2.576 1.00 98.62 94 TYR A CA 1
ATOM 737 C C . TYR A 1 94 ? 0.431 -5.066 -1.087 1.00 98.62 94 TYR A C 1
ATOM 739 O O . TYR A 1 94 ? 1.541 -4.752 -0.651 1.00 98.62 94 TYR A O 1
ATOM 747 N N . LEU A 1 95 ? -0.542 -5.540 -0.310 1.00 98.44 95 LEU A N 1
ATOM 748 C CA . LEU A 1 95 ? -0.369 -5.856 1.103 1.00 98.44 95 LEU A CA 1
ATOM 749 C C . LEU A 1 95 ? -0.037 -7.336 1.236 1.00 98.44 95 LEU A C 1
ATOM 751 O O . LEU A 1 95 ? -0.764 -8.196 0.743 1.00 98.44 95 LEU A O 1
ATOM 755 N N . LYS A 1 96 ? 1.064 -7.636 1.921 1.00 98.00 96 LYS A N 1
ATOM 756 C CA . LYS A 1 96 ? 1.521 -9.006 2.169 1.00 98.00 96 LYS A CA 1
ATOM 757 C C . LYS A 1 96 ? 0.607 -9.714 3.176 1.00 98.00 96 LYS A C 1
ATOM 759 O O . LYS A 1 96 ? -0.316 -9.127 3.739 1.00 98.00 96 LYS A O 1
ATOM 764 N N . SER A 1 97 ? 0.897 -10.983 3.452 1.00 95.81 97 SER A N 1
ATOM 765 C CA . SER A 1 97 ? 0.169 -11.783 4.446 1.00 95.81 97 SER A CA 1
ATOM 766 C C . SER A 1 97 ? 0.263 -11.234 5.871 1.00 95.81 97 SER A C 1
ATOM 768 O O . SER A 1 97 ? -0.659 -11.408 6.661 1.00 95.81 97 SER A O 1
ATOM 770 N N . ASP A 1 98 ? 1.353 -10.537 6.201 1.00 92.50 98 ASP A N 1
ATOM 771 C CA . ASP A 1 98 ? 1.510 -9.819 7.471 1.00 92.50 98 ASP A CA 1
ATOM 772 C C . ASP A 1 98 ? 0.730 -8.485 7.511 1.00 92.50 98 ASP A C 1
ATOM 774 O O . ASP A 1 98 ? 0.665 -7.847 8.556 1.00 92.50 98 ASP A O 1
ATOM 778 N N . GLY A 1 99 ? 0.104 -8.083 6.398 1.00 95.19 99 GLY A N 1
ATOM 779 C CA . GLY A 1 99 ? -0.642 -6.834 6.227 1.00 95.19 99 GLY A CA 1
ATOM 780 C C . GLY A 1 99 ? 0.199 -5.622 5.844 1.00 95.19 99 GLY A C 1
ATOM 781 O O . GLY A 1 99 ? -0.356 -4.589 5.476 1.00 95.19 99 GLY A O 1
ATOM 782 N N . SER A 1 100 ? 1.526 -5.717 5.910 1.00 97.56 100 SER A N 1
ATOM 783 C CA . SER A 1 100 ? 2.393 -4.618 5.499 1.00 97.56 100 SER A CA 1
ATOM 784 C C . SER A 1 100 ? 2.508 -4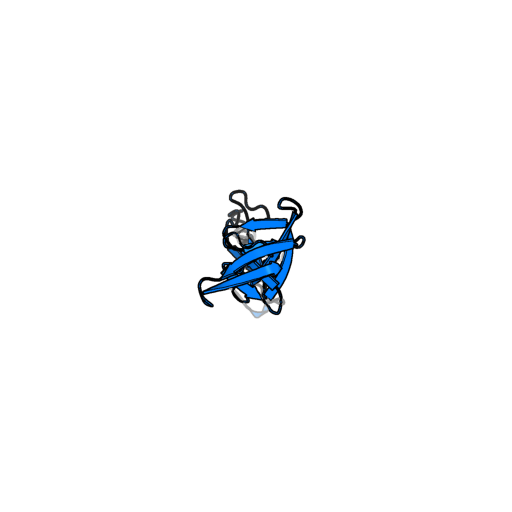.550 3.977 1.00 97.56 100 SER A C 1
ATOM 786 O O . SER A 1 100 ? 2.495 -5.581 3.296 1.00 97.56 100 SER A O 1
ATOM 788 N N . TYR A 1 101 ? 2.639 -3.346 3.419 1.00 97.75 101 TYR A N 1
ATOM 789 C CA . TYR A 1 101 ? 2.819 -3.202 1.976 1.00 97.75 101 TYR A CA 1
ATOM 790 C C . TYR A 1 101 ? 4.169 -3.766 1.508 1.00 97.75 101 TYR A C 1
ATOM 792 O O . TYR A 1 101 ? 5.195 -3.668 2.188 1.00 97.75 101 TYR A O 1
ATOM 800 N N . ALA A 1 102 ? 4.170 -4.377 0.327 1.00 97.81 102 ALA A N 1
ATOM 801 C CA . ALA A 1 102 ? 5.375 -4.834 -0.349 1.00 97.81 102 ALA A CA 1
ATOM 802 C C . ALA A 1 102 ? 6.126 -3.649 -0.976 1.00 97.81 102 ALA A C 1
ATOM 804 O O . ALA A 1 102 ? 5.515 -2.741 -1.530 1.00 97.81 102 ALA A O 1
ATOM 805 N N . LYS A 1 103 ? 7.459 -3.667 -0.908 1.00 97.19 103 LYS A N 1
ATOM 806 C CA . LYS A 1 103 ? 8.346 -2.678 -1.536 1.00 97.19 103 LYS A CA 1
ATOM 807 C C . LYS A 1 103 ? 9.658 -3.329 -1.939 1.00 97.19 103 LYS A C 1
ATOM 809 O O . LYS A 1 103 ? 10.117 -4.227 -1.235 1.00 97.19 103 LYS A O 1
ATOM 814 N N . ASN A 1 104 ? 10.263 -2.841 -3.018 1.00 95.75 104 ASN A N 1
ATOM 815 C CA . ASN A 1 104 ? 11.443 -3.441 -3.650 1.00 95.75 104 ASN A CA 1
ATOM 816 C C . ASN A 1 104 ? 11.273 -4.952 -3.863 1.00 95.75 104 ASN A C 1
ATOM 818 O O . ASN A 1 104 ? 12.133 -5.743 -3.483 1.00 95.75 104 ASN A O 1
ATOM 822 N N . ALA A 1 105 ? 10.101 -5.355 -4.347 1.00 95.69 105 ALA A N 1
ATOM 823 C CA . ALA A 1 105 ? 9.730 -6.757 -4.414 1.00 95.69 105 ALA A CA 1
ATOM 824 C C . ALA A 1 105 ? 8.762 -7.016 -5.562 1.00 95.69 105 ALA A C 1
ATOM 826 O O . ALA A 1 105 ? 7.933 -6.169 -5.901 1.00 95.69 105 ALA A O 1
ATOM 827 N N . TRP A 1 106 ? 8.841 -8.225 -6.105 1.00 96.31 106 TRP A N 1
ATOM 828 C CA . TRP A 1 106 ? 7.894 -8.734 -7.084 1.00 96.31 106 TRP A CA 1
ATOM 829 C C . TRP A 1 106 ? 6.677 -9.347 -6.395 1.00 96.31 106 TRP A C 1
ATOM 831 O O . TRP A 1 106 ? 6.808 -10.096 -5.428 1.00 96.31 106 TRP A O 1
ATOM 841 N N . GLN A 1 107 ? 5.500 -9.072 -6.945 1.00 97.50 107 GLN A N 1
ATOM 842 C CA . GLN A 1 107 ? 4.258 -9.770 -6.657 1.00 97.50 107 GLN A CA 1
ATOM 843 C C . GLN A 1 107 ? 3.676 -10.282 -7.978 1.00 97.50 107 GLN A C 1
ATOM 845 O O . GLN A 1 107 ? 3.037 -9.547 -8.733 1.00 97.50 107 GLN A O 1
ATOM 850 N N . GLY A 1 108 ? 3.913 -11.562 -8.270 1.00 95.31 108 GLY A N 1
ATOM 851 C CA . GLY A 1 108 ? 3.612 -12.126 -9.585 1.00 95.31 108 GLY A CA 1
ATOM 852 C C . GLY A 1 108 ? 4.426 -11.422 -10.674 1.00 95.31 108 GLY A C 1
ATOM 853 O O . GLY A 1 108 ? 5.646 -11.347 -10.575 1.00 95.31 108 GLY A O 1
ATOM 854 N N . ALA A 1 109 ? 3.748 -10.890 -11.691 1.00 94.62 109 ALA A N 1
ATOM 855 C CA . ALA A 1 109 ? 4.374 -10.158 -12.795 1.00 94.62 109 ALA A CA 1
ATOM 856 C C . ALA A 1 109 ? 4.575 -8.653 -12.519 1.00 94.62 109 ALA A C 1
ATOM 858 O O . ALA A 1 109 ? 5.045 -7.932 -13.393 1.00 94.62 109 ALA A O 1
ATOM 859 N N . TYR A 1 110 ? 4.205 -8.169 -11.331 1.00 96.81 110 TYR A N 1
ATOM 860 C CA . TYR A 1 110 ? 4.240 -6.748 -10.990 1.00 96.81 110 TYR A CA 1
ATOM 861 C C . TYR A 1 110 ? 5.353 -6.460 -9.991 1.00 96.81 110 TYR A C 1
ATOM 863 O O . TYR A 1 110 ? 5.534 -7.207 -9.030 1.00 96.81 110 TYR A O 1
ATOM 871 N N . TYR A 1 111 ? 6.057 -5.347 -10.169 1.00 97.31 111 TYR A N 1
ATOM 872 C CA . TYR A 1 111 ? 7.068 -4.895 -9.217 1.00 97.31 111 TYR A CA 1
ATOM 873 C C . TYR A 1 111 ? 6.550 -3.738 -8.369 1.00 97.31 111 TYR A C 1
ATOM 875 O O . TYR A 1 111 ? 5.999 -2.763 -8.888 1.00 97.31 111 TYR A O 1
ATOM 883 N N . LEU A 1 112 ? 6.770 -3.827 -7.060 1.00 97.75 112 LEU A N 1
ATOM 884 C CA . LEU A 1 112 ? 6.492 -2.767 -6.104 1.00 97.75 112 LEU A CA 1
ATOM 885 C C . LEU A 1 112 ? 7.787 -2.003 -5.841 1.00 97.75 112 LEU A C 1
ATOM 887 O O . LEU A 1 112 ? 8.767 -2.563 -5.346 1.00 97.75 112 LEU A O 1
ATOM 891 N N . LYS A 1 113 ? 7.786 -0.708 -6.150 1.00 97.06 113 LYS A N 1
ATOM 892 C CA . LYS A 1 113 ? 8.943 0.184 -6.000 1.00 97.06 113 LYS A CA 1
ATOM 893 C C . LYS A 1 113 ? 9.282 0.421 -4.525 1.00 97.06 113 LYS A C 1
ATOM 895 O O . LYS A 1 113 ? 8.589 -0.037 -3.618 1.00 97.06 113 LYS A O 1
ATOM 900 N N . SER A 1 114 ? 10.345 1.176 -4.258 1.00 95.56 114 SER A N 1
ATOM 901 C CA . SER A 1 114 ? 10.816 1.474 -2.894 1.00 95.56 114 SER A CA 1
ATOM 902 C C . SER A 1 114 ? 9.778 2.165 -2.002 1.00 95.56 114 SER A C 1
ATOM 904 O O . SER A 1 114 ? 9.795 1.990 -0.784 1.00 95.56 114 SER A O 1
ATOM 906 N N . ASN A 1 115 ? 8.850 2.908 -2.606 1.00 95.50 115 ASN A N 1
ATOM 907 C CA . ASN A 1 115 ? 7.723 3.566 -1.943 1.00 95.50 115 ASN A CA 1
ATOM 908 C C . ASN A 1 115 ? 6.440 2.713 -1.909 1.00 95.50 115 ASN A C 1
ATOM 910 O O . ASN A 1 115 ? 5.385 3.226 -1.551 1.00 95.50 115 ASN A O 1
ATOM 914 N N . GLY A 1 116 ? 6.513 1.447 -2.322 1.00 97.44 116 GLY A N 1
ATOM 915 C CA . GLY A 1 116 ? 5.391 0.511 -2.351 1.00 97.44 116 GLY A CA 1
ATOM 916 C C . GLY A 1 116 ? 4.448 0.648 -3.543 1.00 97.44 116 GLY A C 1
ATOM 917 O O . GLY A 1 116 ? 3.598 -0.218 -3.724 1.00 97.44 116 GLY A O 1
ATOM 918 N N . LYS A 1 117 ? 4.593 1.690 -4.373 1.00 98.06 117 LYS A N 1
ATOM 919 C CA . LYS A 1 117 ? 3.778 1.848 -5.582 1.00 98.06 117 LYS A CA 1
ATOM 920 C C . LYS A 1 117 ? 4.160 0.791 -6.609 1.00 98.06 117 LYS A C 1
ATOM 922 O O . LYS A 1 117 ? 5.348 0.585 -6.866 1.00 98.06 117 LYS A O 1
ATOM 927 N N . MET A 1 118 ? 3.163 0.191 -7.242 1.00 98.19 118 MET A N 1
ATOM 928 C CA . MET A 1 118 ? 3.350 -0.618 -8.440 1.00 98.19 118 MET A CA 1
ATOM 929 C C . MET A 1 118 ? 4.018 0.224 -9.535 1.00 98.19 118 MET A C 1
ATOM 931 O O . MET A 1 118 ? 3.627 1.373 -9.758 1.00 98.19 118 MET A O 1
ATOM 935 N N . ALA A 1 119 ? 5.045 -0.322 -10.180 1.00 97.69 119 ALA A N 1
ATOM 936 C CA . ALA A 1 119 ? 5.643 0.283 -11.365 1.00 97.69 119 ALA A CA 1
ATOM 937 C C . ALA A 1 119 ? 4.657 0.245 -12.544 1.00 97.69 119 ALA A C 1
ATOM 939 O O . ALA A 1 119 ? 3.924 -0.735 -12.691 1.00 97.69 119 ALA A O 1
ATOM 940 N N . GLN A 1 120 ? 4.620 1.311 -13.347 1.00 96.44 120 GLN A N 1
ATOM 941 C CA . GLN A 1 120 ? 3.745 1.382 -14.517 1.00 96.44 120 GLN A CA 1
ATOM 942 C C . GLN A 1 120 ? 4.307 2.319 -15.596 1.00 96.44 120 GLN A C 1
ATOM 944 O O . GLN A 1 120 ? 4.399 3.529 -15.393 1.00 96.44 120 GLN A O 1
ATOM 949 N N . GLY A 1 121 ? 4.591 1.765 -16.773 1.00 95.56 121 GLY A N 1
ATOM 950 C CA . GLY A 1 121 ? 5.153 2.476 -17.921 1.00 95.56 121 GLY A CA 1
ATOM 951 C C . GLY A 1 121 ? 6.574 3.015 -17.709 1.00 95.56 121 GLY A C 1
ATOM 952 O O . GLY A 1 121 ? 6.919 4.041 -18.298 1.00 95.56 121 GLY A O 1
ATOM 953 N N . GLU A 1 122 ? 7.398 2.384 -16.870 1.00 96.38 122 GLU A N 1
ATOM 954 C CA . GLU A 1 122 ? 8.690 2.921 -16.430 1.00 96.38 122 GLU A CA 1
ATOM 955 C C . GLU A 1 122 ? 9.804 1.865 -16.322 1.00 96.38 122 GLU A C 1
ATOM 957 O O . GLU A 1 122 ? 9.566 0.676 -16.114 1.00 96.38 122 GLU A O 1
ATOM 962 N N . TRP A 1 123 ? 11.057 2.319 -16.435 1.00 95.94 123 TRP A N 1
ATOM 963 C CA . TRP A 1 123 ? 12.226 1.488 -16.151 1.00 95.94 123 TRP A CA 1
ATOM 964 C C . TRP A 1 123 ? 12.487 1.421 -14.648 1.00 95.94 123 TRP A C 1
ATOM 966 O O . TRP A 1 123 ? 12.598 2.449 -13.980 1.00 95.94 123 TRP A O 1
ATOM 976 N N . VAL A 1 124 ? 12.670 0.211 -14.132 1.00 94.88 124 VAL A N 1
ATOM 977 C CA . VAL A 1 124 ? 13.018 -0.047 -12.739 1.00 94.88 124 VAL A CA 1
ATOM 978 C C . VAL A 1 124 ? 14.263 -0.914 -12.666 1.00 94.88 124 VAL A C 1
ATOM 980 O O . VAL A 1 124 ? 14.365 -1.936 -13.340 1.00 94.88 124 VAL A O 1
ATOM 983 N N . TYR A 1 125 ? 15.213 -0.507 -11.827 1.00 92.88 125 TYR A N 1
ATOM 984 C CA . TYR A 1 125 ? 16.372 -1.322 -11.493 1.00 92.88 125 TYR A CA 1
ATOM 985 C C . TYR A 1 125 ? 16.064 -2.181 -10.269 1.00 92.88 125 TYR A C 1
ATOM 987 O O . TYR A 1 125 ? 15.768 -1.648 -9.196 1.00 92.88 125 TYR A O 1
ATOM 995 N N . ASP A 1 126 ? 16.160 -3.497 -10.422 1.00 91.19 126 ASP A N 1
ATOM 996 C CA . ASP A 1 126 ? 16.093 -4.431 -9.303 1.00 91.19 126 AS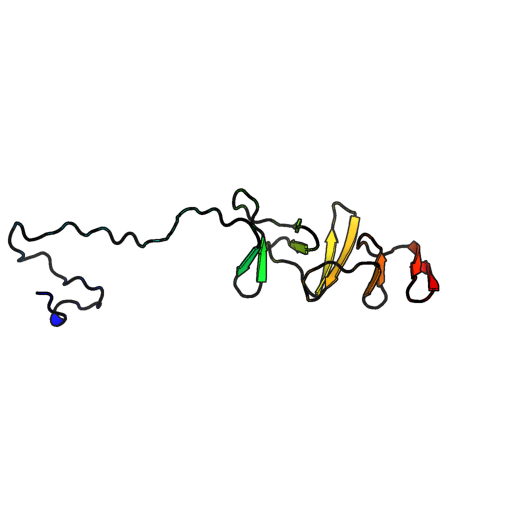P A CA 1
ATOM 997 C C . ASP A 1 126 ? 17.515 -4.826 -8.903 1.00 91.19 126 ASP A C 1
ATOM 999 O O . ASP A 1 126 ? 18.219 -5.532 -9.630 1.00 91.19 126 ASP A O 1
ATOM 1003 N N . SER A 1 127 ? 17.942 -4.369 -7.727 1.00 89.06 127 SER A N 1
ATOM 1004 C CA . SER A 1 127 ? 19.276 -4.651 -7.199 1.00 89.06 127 SER A CA 1
ATOM 1005 C C . SER A 1 127 ? 19.492 -6.124 -6.856 1.00 89.06 127 SER A C 1
ATOM 1007 O O . SER A 1 127 ? 20.638 -6.568 -6.861 1.00 89.06 127 SER A O 1
ATOM 1009 N N . SER A 1 128 ? 18.424 -6.881 -6.593 1.00 89.25 128 SER A N 1
ATOM 1010 C CA . SER A 1 128 ? 18.495 -8.311 -6.264 1.00 89.25 128 SER A CA 1
ATOM 1011 C C . SER A 1 128 ? 18.929 -9.131 -7.474 1.00 89.25 128 SER A C 1
ATOM 1013 O O . SER A 1 128 ? 19.689 -10.085 -7.338 1.00 89.25 128 SER A O 1
ATOM 1015 N N . TYR A 1 129 ? 18.477 -8.723 -8.661 1.00 90.12 129 TYR A N 1
ATOM 1016 C CA . TYR A 1 129 ? 18.811 -9.360 -9.938 1.00 90.12 129 TYR A CA 1
ATOM 1017 C C . TYR A 1 129 ? 19.863 -8.587 -10.739 1.00 90.12 129 TYR A C 1
ATOM 1019 O O . TYR A 1 129 ? 20.277 -9.051 -11.796 1.00 90.12 129 TYR A O 1
ATOM 1027 N N . GLN A 1 130 ? 20.285 -7.418 -10.246 1.00 93.19 130 GLN A N 1
ATOM 1028 C CA . GLN A 1 130 ? 21.249 -6.528 -10.898 1.00 93.19 130 GLN A CA 1
ATOM 1029 C C . GLN A 1 130 ? 20.860 -6.197 -12.349 1.00 93.19 130 GLN A C 1
ATOM 1031 O O . GLN A 1 130 ? 21.705 -6.129 -13.241 1.00 93.19 130 GLN A O 1
ATOM 1036 N N . ALA A 1 131 ? 19.560 -6.006 -12.588 1.00 94.19 131 ALA A N 1
ATOM 1037 C CA . ALA A 1 131 ? 18.995 -5.860 -13.924 1.00 94.19 131 ALA A CA 1
ATOM 1038 C C . ALA A 1 131 ? 17.940 -4.750 -13.986 1.00 94.19 131 ALA A C 1
ATOM 1040 O O . ALA A 1 131 ? 17.296 -4.409 -12.992 1.00 94.19 131 ALA A O 1
ATOM 1041 N N . TRP A 1 132 ? 17.770 -4.200 -15.189 1.00 94.69 132 TRP A N 1
ATOM 1042 C CA . TRP A 1 132 ? 16.722 -3.240 -15.515 1.00 94.69 132 TRP A CA 1
ATOM 1043 C C . TRP A 1 132 ? 15.514 -3.950 -16.122 1.00 94.69 132 TRP A C 1
ATOM 1045 O O . TRP A 1 132 ? 15.659 -4.772 -17.026 1.00 94.69 132 TRP A O 1
ATOM 1055 N N . TYR A 1 133 ? 14.329 -3.572 -15.662 1.00 93.38 133 TYR A N 1
ATOM 1056 C CA . TYR A 1 133 ? 13.043 -4.064 -16.141 1.00 93.38 133 TYR A CA 1
ATOM 1057 C C . TYR A 1 133 ? 12.205 -2.883 -16.612 1.00 93.38 133 TYR A C 1
ATOM 1059 O O . TYR A 1 133 ? 12.186 -1.849 -15.949 1.00 93.38 133 TYR A O 1
ATOM 1067 N N . TYR A 1 134 ? 11.518 -3.029 -17.742 1.00 94.44 134 TYR A N 1
ATOM 1068 C CA . TYR A 1 134 ? 10.491 -2.082 -18.167 1.00 94.44 134 TYR A CA 1
ATOM 1069 C C . TYR A 1 134 ? 9.127 -2.672 -17.817 1.00 94.44 134 TYR A C 1
ATOM 1071 O O . TYR A 1 134 ? 8.819 -3.785 -18.249 1.00 94.44 134 TYR A O 1
ATOM 1079 N N . LEU A 1 135 ? 8.365 -1.957 -16.993 1.00 93.19 135 LEU A N 1
ATOM 1080 C CA . LEU A 1 135 ? 7.105 -2.399 -16.386 1.00 93.19 135 LEU A CA 1
ATOM 1081 C C . LEU A 1 135 ? 6.016 -1.370 -16.617 1.00 93.19 135 LEU A C 1
ATOM 1083 O O . LEU A 1 135 ? 6.365 -0.176 -16.561 1.00 93.19 135 LEU A O 1
#

Organism: Streptococcus pneumoniae (NCBI:txid1313)

Foldseek 3Di:
DDDPVQCPPSPSDRDDDDDDDPPPDDDPPPPPVPPVVPCPLDAAWDADPNFIAGAHPNNHTDELDDDPQWHQHNVRTTDEQDWDQRPVVRFIWGQYRVRGTDELDDDDPWHQHNVRGTDDQDWDQRPVVRDIDGD